Protein AF-A0A7V4P1D3-F1 (afdb_monomer_lite)

Radius of gyration: 38.77 Å; chains: 1; bounding box: 90×32×98 Å

Secondary structure (DSSP, 8-state):
--HHHHHHHHHHHHHHHHHHHHHHHHHHHHHHHHHHHHHHHHHHHHHHHHHHHHHHHHHHHHS-GGGHHHHHHHHHHHHHTT--HHHHHHHHHHHHHTT-S-THHHHT-HHHHHHHHHHHHHT---HHHHHHHHHHHHHHHHHHHS-PPPP--

Foldseek 3Di:
DVVVVVVVVVVVVVVVVVVVVVVVVVVVVVVVVVVVVVVVVVVVVVVVVVVVVVVVVVCVVVVPPVVPVLVVVVVVCCVVLVPDPVLVVLLVLLCVLVVHPHSVVLLVDVVSVQVSLVSSLVVDPDVVVSVVSLVVSQVSSCSRPVGGDDDPD

Structure (mmCIF, N/CA/C/O backbone):
data_AF-A0A7V4P1D3-F1
#
_entry.id   AF-A0A7V4P1D3-F1
#
loop_
_atom_site.group_PDB
_atom_site.id
_atom_site.type_symbol
_atom_site.label_atom_id
_atom_site.label_alt_id
_atom_site.label_comp_id
_atom_site.label_asym_id
_atom_site.label_entity_id
_atom_site.label_seq_id
_atom_site.pdbx_PDB_ins_code
_atom_site.Cartn_x
_atom_site.Cartn_y
_atom_site.Cartn_z
_atom_site.occupancy
_atom_site.B_iso_or_equiv
_atom_site.auth_seq_id
_atom_site.auth_comp_id
_atom_site.auth_asym_id
_atom_site.auth_atom_id
_atom_site.pdbx_PDB_model_num
ATOM 1 N N . MET A 1 1 ? 69.635 19.499 -71.517 1.00 58.09 1 MET A N 1
ATOM 2 C CA . MET A 1 1 ? 69.199 18.406 -70.612 1.00 58.09 1 MET A CA 1
ATOM 3 C C . MET A 1 1 ? 68.211 18.852 -69.524 1.00 58.09 1 MET A C 1
ATOM 5 O O . MET A 1 1 ? 67.773 18.013 -68.754 1.00 58.09 1 MET A O 1
ATOM 9 N N . THR A 1 2 ? 67.790 20.120 -69.476 1.00 67.00 2 THR A N 1
ATOM 10 C CA . THR A 1 2 ? 66.837 20.645 -68.477 1.00 67.00 2 THR A CA 1
ATOM 11 C C . THR A 1 2 ? 65.363 20.369 -68.813 1.00 67.00 2 THR A C 1
ATOM 13 O O . THR A 1 2 ? 64.582 20.103 -67.908 1.00 67.00 2 THR A O 1
ATOM 16 N N . MET A 1 3 ? 64.985 20.306 -70.097 1.00 68.25 3 MET A N 1
ATOM 17 C CA . MET A 1 3 ? 63.582 20.080 -70.499 1.00 68.25 3 MET A CA 1
ATOM 18 C C . MET A 1 3 ? 63.030 18.682 -70.163 1.00 68.25 3 MET A C 1
ATOM 20 O O . MET A 1 3 ? 61.842 18.539 -69.900 1.00 68.25 3 MET A O 1
ATOM 24 N N . LEU A 1 4 ? 63.871 17.643 -70.121 1.00 66.88 4 LEU A N 1
ATOM 25 C CA . LEU A 1 4 ? 63.427 16.288 -69.752 1.00 66.88 4 LEU A CA 1
ATOM 26 C C . LEU A 1 4 ? 63.098 16.167 -68.254 1.00 66.88 4 LEU A C 1
ATOM 28 O O . LEU A 1 4 ? 62.221 15.393 -67.878 1.00 66.88 4 LEU A O 1
ATOM 32 N N . ALA A 1 5 ? 63.763 16.957 -67.407 1.00 68.31 5 ALA A N 1
ATOM 33 C CA . ALA A 1 5 ? 63.500 16.980 -65.972 1.00 68.31 5 ALA A CA 1
ATOM 34 C C . ALA A 1 5 ? 62.166 17.677 -65.646 1.00 68.31 5 ALA A C 1
ATOM 36 O O . ALA A 1 5 ? 61.424 17.198 -64.791 1.00 68.31 5 ALA A O 1
ATOM 37 N N . GLU A 1 6 ? 61.821 18.753 -66.363 1.00 67.75 6 GLU A N 1
ATOM 38 C CA . GLU A 1 6 ? 60.547 19.467 -66.180 1.00 67.75 6 GLU A CA 1
ATOM 39 C C . GLU A 1 6 ? 59.333 18.621 -66.585 1.00 67.75 6 GLU A C 1
ATOM 41 O O . GLU A 1 6 ? 58.322 18.607 -65.877 1.00 67.75 6 GLU A O 1
ATOM 46 N N . VAL A 1 7 ? 59.440 17.849 -67.672 1.00 73.06 7 VAL A N 1
ATOM 47 C CA . VAL A 1 7 ? 58.352 16.962 -68.117 1.00 73.06 7 VAL A CA 1
ATOM 48 C C . VAL A 1 7 ? 58.101 15.842 -67.099 1.00 73.06 7 VAL A C 1
ATOM 50 O O . VAL A 1 7 ? 56.951 15.599 -66.732 1.00 73.06 7 VAL A O 1
ATOM 53 N N . GLN A 1 8 ? 59.153 15.226 -66.547 1.00 77.06 8 GLN A N 1
ATOM 54 C CA . GLN A 1 8 ? 58.990 14.193 -65.514 1.00 77.06 8 GLN A CA 1
ATOM 55 C C . GLN A 1 8 ? 58.436 14.733 -64.188 1.00 77.06 8 GLN A C 1
ATOM 57 O O . GLN A 1 8 ? 57.691 14.032 -63.496 1.00 77.06 8 GLN A O 1
ATOM 62 N N . LEU A 1 9 ? 58.771 15.974 -63.821 1.00 76.38 9 LEU A N 1
ATOM 63 C CA . LEU A 1 9 ? 58.224 16.614 -62.622 1.00 76.38 9 LEU A CA 1
ATOM 64 C C . LEU A 1 9 ? 56.715 16.891 -62.772 1.00 76.38 9 LEU A C 1
ATOM 66 O O . LEU A 1 9 ? 55.938 16.730 -61.826 1.00 76.38 9 LEU A O 1
ATOM 70 N N . SER A 1 10 ? 56.288 17.255 -63.984 1.00 78.88 10 SER A N 1
ATOM 71 C CA . SER A 1 10 ? 54.884 17.506 -64.323 1.00 78.88 10 SER A CA 1
ATOM 72 C C . SER A 1 10 ? 54.036 16.227 -64.281 1.00 78.88 10 SER A C 1
ATOM 74 O O . SER A 1 10 ? 52.937 16.227 -63.729 1.00 78.88 10 SER A O 1
ATOM 76 N N . GLU A 1 11 ? 54.550 15.095 -64.766 1.00 83.00 11 GLU A N 1
ATOM 77 C CA . GLU A 1 11 ? 53.819 13.820 -64.697 1.00 83.00 11 GLU A CA 1
ATOM 78 C C . GLU A 1 11 ? 53.677 13.294 -63.266 1.00 83.00 11 GLU A C 1
ATOM 80 O O . GLU A 1 11 ? 52.584 12.898 -62.854 1.00 83.00 11 GLU A O 1
ATOM 85 N N . LYS A 1 12 ? 54.750 13.349 -62.466 1.00 81.38 12 LYS A N 1
ATOM 86 C CA . LYS A 1 12 ? 54.693 12.922 -61.059 1.00 81.38 12 LYS A CA 1
ATOM 87 C C . LYS A 1 12 ? 53.740 13.780 -60.233 1.00 81.38 12 LYS A C 1
ATOM 89 O O . LYS A 1 12 ? 53.002 13.241 -59.410 1.00 81.38 12 LYS A O 1
ATOM 94 N N . SER A 1 13 ? 53.716 15.093 -60.466 1.00 83.12 13 SER A N 1
ATOM 95 C CA . SER A 1 13 ? 52.792 15.988 -59.761 1.00 83.12 13 SER A CA 1
ATOM 96 C C . SER A 1 13 ? 51.331 15.724 -60.141 1.00 83.12 13 SER A C 1
ATOM 98 O O . SER A 1 13 ? 50.474 15.701 -59.260 1.00 83.12 13 SER A O 1
ATOM 100 N N . ARG A 1 14 ? 51.036 15.414 -61.411 1.00 85.88 14 ARG A N 1
ATOM 101 C CA . ARG A 1 14 ? 49.687 15.006 -61.846 1.00 85.88 14 ARG A CA 1
ATOM 102 C C . ARG A 1 14 ? 49.231 13.705 -61.193 1.00 85.88 14 ARG A C 1
ATOM 104 O O . ARG A 1 14 ? 48.115 13.647 -60.683 1.00 85.88 14 ARG A O 1
ATOM 111 N N . LEU A 1 15 ? 50.096 12.693 -61.158 1.00 85.12 15 LEU A N 1
ATOM 112 C CA . LEU A 1 15 ? 49.786 11.411 -60.518 1.00 85.12 15 LEU A CA 1
ATOM 113 C C . LEU A 1 15 ? 49.553 11.567 -59.009 1.00 85.12 15 LEU A C 1
ATOM 115 O O . LEU A 1 15 ? 48.626 10.971 -58.465 1.00 85.12 15 LEU A O 1
ATOM 119 N N . PHE A 1 16 ? 50.341 12.417 -58.348 1.00 86.38 16 PHE A N 1
ATOM 120 C CA . PHE A 1 16 ? 50.162 12.736 -56.932 1.00 86.38 16 PHE A CA 1
ATOM 121 C C . PHE A 1 16 ? 48.854 13.495 -56.657 1.00 86.38 16 PHE A C 1
ATOM 123 O O . PHE A 1 16 ? 48.135 13.183 -55.710 1.00 86.38 16 PHE A O 1
ATOM 130 N N . MET A 1 17 ? 48.493 14.458 -57.508 1.00 85.88 17 MET A N 1
ATOM 131 C CA . MET A 1 17 ? 47.216 15.170 -57.383 1.00 85.88 17 MET A CA 1
ATOM 132 C C . MET A 1 17 ? 46.020 14.237 -57.598 1.00 85.88 17 MET A C 1
ATOM 134 O O . MET A 1 17 ? 45.005 14.358 -56.912 1.00 85.88 17 MET A O 1
ATOM 138 N N . GLN A 1 18 ? 46.148 13.268 -58.505 1.00 86.44 18 GLN A N 1
ATOM 139 C CA . GLN A 1 18 ? 45.099 12.293 -58.776 1.00 86.44 18 GLN A CA 1
ATOM 140 C C . GLN A 1 18 ? 44.919 11.294 -57.622 1.00 86.44 18 GLN A C 1
ATOM 142 O O . GLN A 1 18 ? 43.783 10.966 -57.271 1.00 86.44 18 GLN A O 1
ATOM 147 N N . SER A 1 19 ? 46.009 10.841 -56.989 1.00 80.69 19 SER A N 1
ATOM 148 C CA . SER A 1 19 ? 45.918 9.976 -55.805 1.00 80.69 19 SER A CA 1
ATOM 149 C C . SER A 1 19 ? 45.348 10.722 -54.594 1.00 80.69 19 SER A C 1
ATOM 151 O O . SER A 1 19 ? 44.483 10.179 -53.908 1.00 80.69 19 SER A O 1
ATOM 153 N N . MET A 1 20 ? 45.728 11.990 -54.396 1.00 82.25 20 MET A N 1
ATOM 154 C CA . MET A 1 20 ? 45.157 12.866 -53.365 1.00 82.25 20 MET A CA 1
ATOM 155 C C . MET A 1 20 ? 43.650 13.076 -53.553 1.00 82.25 20 MET A C 1
ATOM 157 O O . MET A 1 20 ? 42.882 12.917 -52.606 1.00 82.25 20 MET A O 1
ATOM 161 N N . GLN A 1 21 ? 43.191 13.373 -54.774 1.00 81.25 21 GLN A N 1
ATOM 162 C CA . GLN A 1 21 ? 41.759 13.549 -55.044 1.00 81.25 21 GLN A CA 1
ATOM 163 C C . GLN A 1 21 ? 40.954 12.269 -54.806 1.00 81.25 21 GLN A C 1
ATOM 165 O O . GLN A 1 21 ? 39.850 12.333 -54.262 1.00 81.25 21 GLN A O 1
ATOM 170 N N . LYS A 1 22 ? 41.504 11.108 -55.175 1.00 76.62 22 LYS A N 1
ATOM 171 C CA . LYS A 1 22 ? 40.859 9.819 -54.914 1.00 76.62 22 LYS A CA 1
ATOM 172 C C . LYS A 1 22 ? 40.748 9.549 -53.409 1.00 76.62 22 LYS A C 1
ATOM 174 O O . LYS A 1 22 ? 39.669 9.227 -52.928 1.00 76.62 22 LYS A O 1
ATOM 179 N N . GLN A 1 23 ? 41.818 9.796 -52.655 1.00 74.94 23 GLN A N 1
ATOM 180 C CA . GLN A 1 23 ? 41.846 9.587 -51.207 1.00 74.94 23 GLN A CA 1
ATOM 181 C C . GLN A 1 23 ? 40.898 10.531 -50.447 1.00 74.94 23 GLN A C 1
ATOM 183 O O . GLN A 1 23 ? 40.231 10.107 -49.504 1.00 74.94 23 GLN A O 1
ATOM 188 N N . VAL A 1 24 ? 40.769 11.789 -50.880 1.00 70.31 24 VAL A N 1
ATOM 189 C CA . VAL A 1 24 ? 39.803 12.735 -50.293 1.00 70.31 24 VAL A CA 1
ATOM 190 C C . VAL A 1 24 ? 38.360 12.307 -50.576 1.00 70.31 24 VAL A C 1
ATOM 192 O O . VAL A 1 24 ? 37.516 12.394 -49.681 1.00 70.31 24 VAL A O 1
ATOM 195 N N . ARG A 1 25 ? 38.072 11.807 -51.786 1.00 68.06 25 ARG A N 1
ATOM 196 C CA . ARG A 1 25 ? 36.733 11.334 -52.172 1.00 68.06 25 ARG A CA 1
ATOM 197 C C . ARG A 1 25 ? 36.322 10.077 -51.401 1.00 68.06 25 ARG A C 1
ATOM 199 O O . ARG A 1 25 ? 35.204 10.023 -50.895 1.00 68.06 25 ARG A O 1
ATOM 206 N N . ASP A 1 26 ? 37.240 9.129 -51.237 1.00 67.50 26 ASP A N 1
ATOM 207 C CA . ASP A 1 26 ? 36.990 7.881 -50.508 1.00 67.50 26 ASP A CA 1
ATOM 208 C C . ASP A 1 26 ? 36.853 8.128 -48.987 1.00 67.50 26 ASP A C 1
ATOM 210 O O . ASP A 1 26 ? 36.068 7.466 -48.306 1.00 67.50 26 ASP A O 1
ATOM 214 N N . SER A 1 27 ? 37.534 9.148 -48.448 1.00 63.62 27 SER A N 1
ATOM 215 C CA . SER A 1 27 ? 37.419 9.548 -47.035 1.00 63.62 27 SER A CA 1
ATOM 216 C C . SER A 1 27 ? 36.102 10.261 -46.685 1.00 63.62 27 SER A C 1
ATOM 218 O O . SER A 1 27 ? 35.679 10.236 -45.527 1.00 63.62 27 SER A O 1
ATOM 220 N N . HIS A 1 28 ? 35.445 10.912 -47.651 1.00 62.06 28 HIS A N 1
ATOM 221 C CA . HIS A 1 28 ? 34.138 11.548 -47.429 1.00 62.06 28 HIS A CA 1
ATOM 222 C C . HIS A 1 28 ? 32.990 10.529 -47.451 1.00 62.06 28 HIS A C 1
ATOM 224 O O . HIS A 1 28 ? 32.029 10.686 -46.701 1.00 62.06 28 HIS A O 1
ATOM 230 N N . GLY A 1 29 ? 33.101 9.465 -48.256 1.00 62.88 29 GLY A N 1
ATOM 231 C CA . GLY A 1 29 ? 32.125 8.370 -48.256 1.00 62.88 29 GLY A CA 1
ATOM 232 C C . GLY A 1 29 ? 32.157 7.566 -46.955 1.00 62.88 29 GLY A C 1
ATOM 233 O O . GLY A 1 29 ? 31.121 7.342 -46.333 1.00 62.88 29 GLY A O 1
ATOM 234 N N . SER A 1 30 ? 33.356 7.224 -46.476 1.00 6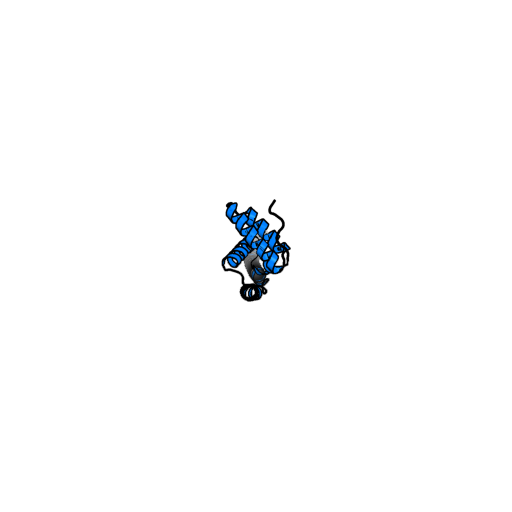7.88 30 SER A N 1
ATOM 235 C CA . SER A 1 30 ? 33.519 6.403 -45.269 1.00 67.88 30 SER A CA 1
ATOM 236 C C . SER A 1 30 ? 33.072 7.103 -43.981 1.00 67.88 30 SER A C 1
ATOM 238 O O . SER A 1 30 ? 32.495 6.470 -43.100 1.00 67.88 30 SER A O 1
ATOM 240 N N . THR A 1 31 ? 33.269 8.418 -43.862 1.00 74.56 31 THR A N 1
ATOM 241 C CA . THR A 1 31 ? 32.843 9.177 -42.671 1.00 74.56 31 THR A CA 1
ATOM 242 C C . THR A 1 31 ? 31.322 9.300 -42.565 1.00 74.56 31 THR A C 1
ATOM 244 O O . THR A 1 31 ? 30.784 9.218 -41.459 1.00 74.56 31 THR A O 1
ATOM 247 N N . GLN A 1 32 ? 30.608 9.427 -43.689 1.00 76.81 32 GLN A N 1
ATOM 248 C CA . GLN A 1 32 ? 29.142 9.435 -43.695 1.00 76.81 32 GLN A CA 1
ATOM 249 C C . GLN A 1 32 ? 28.549 8.071 -43.328 1.00 76.81 32 GLN A C 1
ATOM 251 O O . GLN A 1 32 ? 27.607 8.015 -42.536 1.00 76.81 32 GLN A O 1
ATOM 256 N N . GLU A 1 33 ? 29.118 6.981 -43.842 1.00 80.88 33 GLU A N 1
ATOM 257 C CA . GLU A 1 33 ? 28.677 5.623 -43.507 1.00 80.88 33 GLU A CA 1
ATOM 258 C C . GLU A 1 33 ? 28.868 5.318 -42.014 1.00 80.88 33 GLU A C 1
ATOM 260 O O . GLU A 1 33 ? 27.960 4.794 -41.365 1.00 80.88 33 GLU A O 1
ATOM 265 N N . ILE A 1 34 ? 30.003 5.726 -41.435 1.00 81.19 34 ILE A N 1
ATOM 266 C CA . ILE A 1 34 ? 30.275 5.553 -40.001 1.00 81.19 34 ILE A CA 1
ATOM 267 C C . ILE A 1 34 ? 29.270 6.346 -39.154 1.00 81.19 34 ILE A C 1
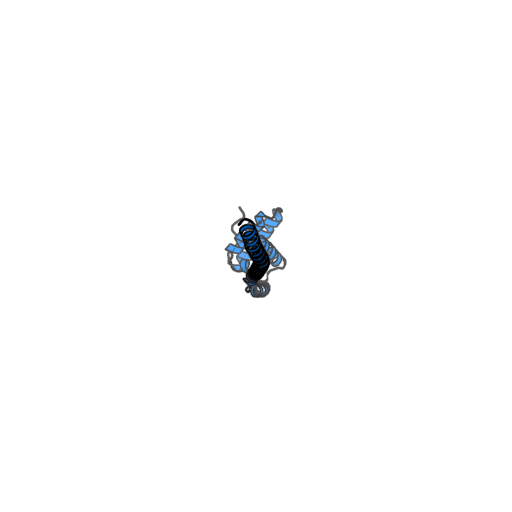ATOM 269 O O . ILE A 1 34 ? 28.724 5.813 -38.187 1.00 81.19 34 ILE A O 1
ATOM 273 N N . LEU A 1 35 ? 28.973 7.598 -39.516 1.00 83.44 35 LEU A N 1
ATOM 274 C CA . LEU A 1 35 ? 27.997 8.418 -38.787 1.00 83.44 35 LEU A CA 1
ATOM 275 C C . LEU A 1 35 ? 26.581 7.826 -38.847 1.00 83.44 35 LEU A C 1
ATOM 277 O O . LEU A 1 35 ? 25.882 7.815 -37.832 1.00 83.44 35 LEU A O 1
ATOM 281 N N . GLN A 1 36 ? 26.169 7.291 -39.999 1.00 85.75 36 GLN A N 1
ATOM 282 C CA . GLN A 1 36 ? 24.874 6.619 -40.142 1.00 85.75 36 GLN A CA 1
ATOM 283 C C . GLN A 1 36 ? 24.787 5.347 -39.292 1.00 85.75 36 GLN A C 1
ATOM 285 O O . GLN A 1 36 ? 23.778 5.125 -38.620 1.00 85.75 36 GLN A O 1
ATOM 290 N N . GLN A 1 37 ? 25.849 4.539 -39.260 1.00 85.06 37 GLN A N 1
ATOM 291 C CA . GLN A 1 37 ? 25.901 3.344 -38.416 1.00 85.06 37 GLN A CA 1
ATOM 292 C C . GLN A 1 37 ? 25.830 3.700 -36.926 1.00 85.06 37 GLN A C 1
ATOM 294 O O . GLN A 1 37 ? 25.054 3.094 -36.186 1.00 85.06 37 GLN A O 1
ATOM 299 N N . MET A 1 38 ? 26.565 4.725 -36.486 1.00 86.94 38 MET A N 1
ATOM 300 C CA . MET A 1 38 ? 26.525 5.190 -35.094 1.00 86.94 38 MET A CA 1
ATOM 301 C C . MET A 1 38 ? 25.143 5.725 -34.705 1.00 86.94 38 MET A C 1
ATOM 303 O O . MET A 1 38 ? 24.660 5.437 -33.609 1.00 86.94 38 MET A O 1
ATOM 307 N N . ALA A 1 39 ? 24.469 6.442 -35.609 1.00 89.12 39 ALA A N 1
ATOM 308 C CA . ALA A 1 39 ? 23.111 6.928 -35.383 1.00 89.12 39 ALA A CA 1
ATOM 309 C C . ALA A 1 39 ? 22.100 5.777 -35.226 1.00 89.12 39 ALA A C 1
ATOM 311 O O . ALA A 1 39 ? 21.257 5.822 -34.329 1.00 89.12 39 ALA A O 1
ATOM 312 N N . LEU A 1 40 ? 22.208 4.723 -36.043 1.00 92.31 40 LEU A N 1
ATOM 313 C CA . LEU A 1 40 ? 21.356 3.534 -35.928 1.00 92.31 40 LEU A CA 1
ATOM 314 C C . LEU A 1 40 ? 21.578 2.793 -34.606 1.00 92.31 40 LEU A C 1
ATOM 316 O O . LEU A 1 40 ? 20.610 2.417 -33.945 1.00 92.31 40 LEU A O 1
ATOM 320 N N . VAL A 1 41 ? 22.836 2.626 -34.188 1.00 91.88 41 VAL A N 1
ATOM 321 C CA . VAL A 1 41 ? 23.169 1.999 -32.900 1.00 91.88 41 VAL A CA 1
ATOM 322 C C . VAL A 1 41 ? 22.618 2.827 -31.738 1.00 91.88 41 VAL A C 1
ATOM 324 O O . VAL A 1 41 ? 21.982 2.277 -30.839 1.00 91.88 41 VAL A O 1
ATOM 327 N N . ALA A 1 42 ? 22.785 4.151 -31.770 1.00 91.94 42 ALA A N 1
ATOM 328 C CA . ALA A 1 42 ? 22.247 5.041 -30.745 1.00 91.94 42 ALA A CA 1
ATOM 329 C C . ALA A 1 42 ? 20.711 4.982 -30.674 1.00 91.94 42 ALA A C 1
ATOM 331 O O . ALA A 1 42 ? 20.146 4.887 -29.582 1.00 91.94 42 ALA A O 1
ATOM 332 N N . ALA A 1 43 ? 20.027 4.975 -31.822 1.00 93.50 43 ALA A N 1
ATOM 333 C CA . ALA A 1 43 ? 18.574 4.838 -31.884 1.00 93.50 43 ALA A CA 1
ATOM 334 C C . ALA A 1 43 ? 18.100 3.487 -31.323 1.00 93.50 43 ALA A C 1
ATOM 336 O O . ALA A 1 43 ? 17.135 3.444 -30.559 1.00 93.50 43 ALA A O 1
ATOM 337 N N . ALA A 1 44 ? 18.801 2.394 -31.640 1.00 93.00 44 ALA A N 1
ATOM 338 C CA . ALA A 1 44 ? 18.499 1.069 -31.106 1.00 93.00 44 ALA A CA 1
ATOM 339 C C . ALA A 1 44 ? 18.676 1.009 -29.579 1.00 93.00 44 ALA A C 1
ATOM 341 O O . ALA A 1 44 ? 17.821 0.461 -28.882 1.00 93.00 44 ALA A O 1
ATOM 342 N N . LEU A 1 45 ? 19.738 1.622 -29.046 1.00 93.19 45 LEU A N 1
ATOM 343 C CA . LEU A 1 45 ? 19.972 1.709 -27.602 1.00 93.19 45 LEU A CA 1
ATOM 344 C C . LEU A 1 45 ? 18.894 2.537 -26.893 1.00 93.19 45 LEU A C 1
ATOM 346 O O . LEU A 1 45 ? 18.401 2.122 -25.846 1.00 93.19 45 LEU A O 1
ATOM 350 N N . LEU A 1 46 ? 18.482 3.669 -27.470 1.00 94.81 46 LEU A N 1
ATOM 351 C CA . LEU A 1 46 ? 17.397 4.491 -26.925 1.00 94.81 46 LEU A CA 1
ATOM 352 C C . LEU A 1 46 ? 16.053 3.758 -26.951 1.00 94.81 46 LEU A C 1
ATOM 354 O O . LEU A 1 46 ? 15.316 3.800 -25.966 1.00 94.81 46 LEU A O 1
ATOM 358 N N . ALA A 1 47 ? 15.744 3.052 -28.040 1.00 92.94 47 ALA A N 1
ATOM 359 C CA . ALA A 1 47 ? 14.536 2.241 -28.142 1.00 92.94 47 ALA A CA 1
ATOM 360 C C . ALA A 1 47 ? 14.535 1.101 -27.112 1.00 92.94 47 ALA A C 1
ATOM 362 O O . ALA A 1 47 ? 13.527 0.878 -26.441 1.00 92.94 47 ALA A O 1
ATOM 363 N N . LEU A 1 48 ? 15.673 0.421 -26.935 1.00 92.88 48 LEU A N 1
ATOM 364 C CA . LEU A 1 48 ? 15.833 -0.629 -25.932 1.00 92.88 48 LEU A CA 1
ATOM 365 C C . LEU A 1 48 ? 15.682 -0.075 -24.512 1.00 92.88 48 LEU A C 1
ATOM 367 O O . LEU A 1 48 ? 14.965 -0.660 -23.704 1.00 92.88 48 LEU A O 1
ATOM 371 N N . TYR A 1 49 ? 16.301 1.068 -24.213 1.00 92.06 49 TYR A N 1
ATOM 372 C CA . TYR A 1 49 ? 16.159 1.734 -22.920 1.00 92.06 49 TYR A CA 1
ATOM 373 C C . TYR A 1 49 ? 14.708 2.148 -22.657 1.00 92.06 49 TYR A C 1
ATOM 375 O O . TYR A 1 49 ? 14.180 1.877 -21.582 1.00 92.06 49 TYR A O 1
ATOM 383 N N . GLY A 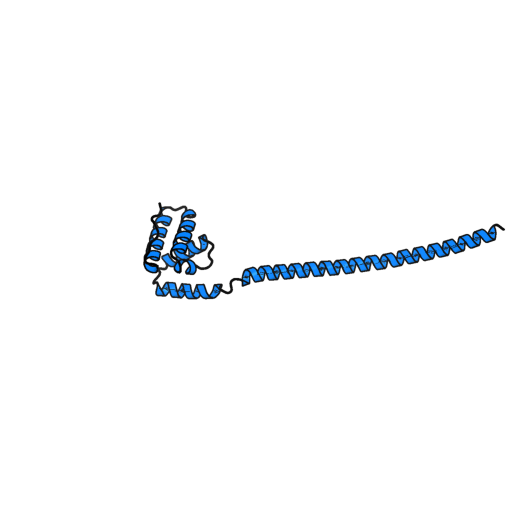1 50 ? 14.027 2.731 -23.649 1.00 91.00 50 GLY A N 1
ATOM 384 C CA . GLY A 1 50 ? 12.608 3.077 -23.558 1.00 91.00 50 GLY A CA 1
ATOM 385 C C . GLY A 1 50 ? 11.720 1.853 -23.326 1.00 91.00 50 GLY A C 1
ATOM 386 O O . GLY A 1 50 ? 10.824 1.891 -22.484 1.00 91.00 50 GLY A O 1
ATOM 387 N N . LEU A 1 51 ? 12.004 0.739 -24.008 1.00 90.00 51 LEU A N 1
ATOM 388 C CA . LEU A 1 51 ? 11.294 -0.524 -23.819 1.00 90.00 51 LEU A CA 1
ATOM 389 C C . LEU A 1 51 ? 11.522 -1.097 -22.416 1.00 90.00 51 LEU A C 1
ATOM 391 O O . LEU A 1 51 ? 10.561 -1.500 -21.766 1.00 90.00 51 LEU A O 1
ATOM 395 N N . LEU A 1 52 ? 12.763 -1.099 -21.926 1.00 86.00 52 LEU A N 1
ATOM 396 C CA . LEU A 1 52 ? 13.100 -1.543 -20.571 1.00 86.00 52 LEU A CA 1
ATOM 397 C C . LEU A 1 52 ? 12.480 -0.638 -19.504 1.00 86.00 52 LEU A C 1
ATOM 399 O O . LEU A 1 52 ? 11.985 -1.138 -18.499 1.00 86.00 52 LEU A O 1
ATOM 403 N N . TYR A 1 53 ? 12.442 0.674 -19.730 1.00 87.81 53 TYR A N 1
ATOM 404 C CA . TYR A 1 53 ? 11.793 1.634 -18.841 1.00 87.81 53 TYR A CA 1
ATOM 405 C C . TYR A 1 53 ? 10.275 1.409 -18.783 1.00 87.81 53 TYR A C 1
ATOM 407 O O . TYR A 1 53 ? 9.695 1.345 -17.699 1.00 87.81 53 TYR A O 1
ATOM 415 N N . LEU A 1 54 ? 9.633 1.197 -19.937 1.00 83.06 54 LEU A N 1
ATOM 416 C CA . LEU A 1 54 ? 8.213 0.847 -20.017 1.00 83.06 54 LEU A CA 1
ATOM 417 C C . LEU A 1 54 ? 7.928 -0.503 -19.355 1.00 83.06 54 LEU A C 1
ATOM 419 O O . LEU A 1 54 ? 6.980 -0.608 -18.582 1.00 83.06 54 LEU A O 1
ATOM 423 N N . LEU A 1 55 ? 8.754 -1.520 -19.606 1.00 78.88 55 LEU A N 1
ATOM 424 C CA . LEU A 1 55 ? 8.646 -2.829 -18.960 1.00 78.88 55 LEU A CA 1
ATOM 425 C C . LEU A 1 55 ? 8.858 -2.730 -17.450 1.00 78.88 55 LEU A C 1
ATOM 427 O O . LEU A 1 55 ? 8.118 -3.372 -16.715 1.00 78.88 55 LEU A O 1
ATOM 431 N N . GLY A 1 56 ? 9.791 -1.898 -16.986 1.00 72.25 56 GLY A N 1
ATOM 432 C CA . GLY A 1 56 ? 10.022 -1.616 -15.572 1.00 72.25 56 GLY A CA 1
ATOM 433 C C . GLY A 1 56 ? 8.808 -0.960 -14.919 1.00 72.25 56 GLY A C 1
ATOM 434 O O . GLY A 1 56 ? 8.315 -1.459 -13.914 1.00 72.25 56 GLY A O 1
ATOM 435 N N . ILE A 1 57 ? 8.240 0.088 -15.525 1.00 66.00 57 ILE A N 1
ATOM 436 C CA . ILE A 1 57 ? 7.006 0.732 -15.036 1.00 66.00 57 ILE A CA 1
ATOM 437 C C . ILE A 1 57 ? 5.831 -0.250 -15.035 1.00 66.00 57 ILE A C 1
ATOM 439 O O . ILE A 1 57 ? 5.040 -0.285 -14.089 1.00 66.00 57 ILE A O 1
ATOM 443 N N . VAL A 1 58 ? 5.698 -1.053 -16.091 1.00 63.00 58 VAL A N 1
ATOM 444 C CA . VAL A 1 58 ? 4.628 -2.045 -16.208 1.00 63.00 58 VAL A CA 1
ATOM 445 C C . VAL A 1 58 ? 4.826 -3.173 -15.201 1.00 63.00 58 VAL A C 1
ATOM 447 O O . VAL A 1 58 ? 3.836 -3.605 -14.625 1.00 63.00 58 VAL A O 1
ATOM 450 N N . GLN A 1 59 ? 6.053 -3.622 -14.931 1.00 58.03 59 GLN A N 1
ATOM 451 C CA . GLN A 1 59 ? 6.348 -4.616 -13.898 1.00 58.03 59 GLN A CA 1
ATOM 452 C C . GLN A 1 59 ? 6.134 -4.059 -12.492 1.00 58.03 59 GLN A C 1
ATOM 454 O O . GLN A 1 59 ? 5.504 -4.750 -11.705 1.00 58.03 59 GLN A O 1
ATOM 459 N N . LEU A 1 60 ? 6.521 -2.810 -12.204 1.00 55.41 60 LEU A N 1
ATOM 460 C CA . LEU A 1 60 ? 6.192 -2.128 -10.944 1.00 55.41 60 LEU A CA 1
ATOM 461 C C . LEU A 1 60 ? 4.676 -1.976 -10.732 1.00 55.41 60 LEU A C 1
ATOM 463 O O . LEU A 1 60 ? 4.219 -1.974 -9.595 1.00 55.41 60 LEU A O 1
ATOM 467 N N . ARG A 1 61 ? 3.882 -1.877 -11.809 1.00 52.94 61 ARG A N 1
ATOM 468 C CA . ARG A 1 61 ? 2.408 -1.906 -11.737 1.00 52.94 61 ARG A CA 1
ATOM 469 C C . ARG A 1 61 ? 1.804 -3.315 -11.759 1.00 52.94 61 ARG A C 1
ATOM 471 O O . ARG A 1 61 ? 0.679 -3.492 -11.307 1.00 52.94 61 ARG A O 1
ATOM 478 N N . ARG A 1 62 ? 2.493 -4.316 -12.318 1.00 46.59 62 ARG A N 1
ATOM 479 C CA . ARG A 1 62 ? 2.016 -5.709 -12.432 1.00 46.59 62 ARG A CA 1
ATOM 480 C C . ARG A 1 62 ? 2.467 -6.612 -11.293 1.00 46.59 62 ARG A C 1
ATOM 482 O O . ARG A 1 62 ? 1.902 -7.693 -11.183 1.00 46.59 62 ARG A O 1
ATOM 489 N N . SER A 1 63 ? 3.417 -6.206 -10.453 1.00 45.81 63 SER A N 1
ATOM 490 C CA . SER A 1 63 ? 3.849 -6.953 -9.264 1.00 45.81 63 SER A CA 1
ATOM 491 C C . SER A 1 63 ? 2.792 -7.030 -8.152 1.00 45.81 63 SER A C 1
ATOM 493 O O . SER A 1 63 ? 3.012 -7.738 -7.176 1.00 45.81 63 SER A O 1
ATOM 495 N N . ASN A 1 64 ? 1.604 -6.444 -8.340 1.00 49.06 64 ASN A N 1
ATOM 496 C CA . ASN A 1 64 ? 0.447 -6.643 -7.466 1.00 49.06 64 ASN A CA 1
ATOM 497 C C . ASN A 1 64 ? -0.734 -7.375 -8.154 1.00 49.06 64 ASN A C 1
ATOM 499 O O . ASN A 1 64 ? -1.865 -6.881 -8.158 1.00 49.06 64 ASN A O 1
ATOM 503 N N . PRO A 1 65 ? -0.576 -8.606 -8.682 1.00 44.59 65 PRO A N 1
ATOM 504 C CA . PRO A 1 65 ? -1.729 -9.398 -9.121 1.00 44.59 65 PRO A CA 1
ATOM 505 C C . PRO A 1 65 ? -2.625 -9.827 -7.937 1.00 44.59 65 PRO A C 1
ATOM 507 O O . PRO A 1 65 ? -3.721 -10.350 -8.138 1.00 44.59 65 PRO A O 1
ATOM 510 N N . VAL A 1 66 ? -2.199 -9.551 -6.698 1.00 50.56 66 VAL A N 1
ATOM 511 C CA . VAL A 1 66 ? -2.972 -9.753 -5.471 1.00 50.56 66 VAL A CA 1
ATOM 512 C C . VAL A 1 66 ? -4.094 -8.715 -5.312 1.00 50.56 66 VAL A C 1
ATOM 514 O O . VAL A 1 66 ? -5.050 -9.011 -4.621 1.00 50.56 66 VAL A O 1
ATOM 517 N N . GLU A 1 67 ? -4.099 -7.561 -5.989 1.00 49.50 67 GLU A N 1
ATOM 518 C CA . GLU A 1 67 ? -5.019 -6.429 -5.710 1.00 49.50 67 GLU A CA 1
ATOM 519 C C . GLU A 1 67 ? -6.540 -6.699 -5.831 1.00 49.50 67 GLU A C 1
ATOM 521 O O . GLU A 1 67 ? -7.367 -5.982 -5.252 1.00 49.50 67 GLU A O 1
ATOM 526 N N . ARG A 1 68 ? -6.974 -7.731 -6.572 1.00 51.16 68 ARG A N 1
ATOM 527 C CA . ARG A 1 68 ? -8.416 -7.991 -6.797 1.00 51.16 68 ARG A CA 1
ATOM 528 C C . ARG A 1 68 ? -9.069 -8.889 -5.742 1.00 51.16 68 ARG A C 1
ATOM 530 O O . ARG A 1 68 ? -10.271 -8.761 -5.499 1.00 51.16 68 ARG A O 1
ATOM 537 N N . LEU A 1 69 ? -8.305 -9.770 -5.100 1.00 55.50 69 LEU A N 1
ATOM 538 C CA . LEU A 1 69 ? -8.791 -10.679 -4.052 1.00 55.50 69 LEU A CA 1
ATOM 539 C C . LEU A 1 69 ? -9.128 -9.955 -2.724 1.00 55.50 69 LEU A C 1
ATOM 541 O O . LEU A 1 69 ? -10.214 -10.192 -2.186 1.00 55.50 69 LEU A O 1
ATOM 545 N N . PRO A 1 70 ? -8.310 -9.002 -2.228 1.00 61.44 70 PRO A N 1
ATOM 546 C CA . PRO A 1 70 ? -8.531 -8.285 -0.981 1.00 61.44 70 PRO A CA 1
ATOM 547 C C . PRO A 1 70 ? -9.811 -7.470 -0.985 1.00 61.44 70 PRO A C 1
ATOM 549 O O . PRO A 1 70 ? -10.472 -7.400 0.035 1.00 61.44 70 PRO A O 1
ATOM 552 N N . ARG A 1 71 ? -10.222 -6.864 -2.107 1.00 68.00 71 ARG A N 1
ATOM 553 C CA . ARG A 1 71 ? -11.449 -6.046 -2.115 1.00 68.00 71 ARG A CA 1
ATOM 554 C C . ARG A 1 71 ? -12.706 -6.879 -1.875 1.00 68.00 71 ARG A C 1
ATOM 556 O O . ARG A 1 71 ? -13.556 -6.476 -1.087 1.00 68.00 71 ARG A O 1
ATOM 563 N N . ARG A 1 72 ? -12.814 -8.042 -2.525 1.00 70.56 72 ARG A N 1
ATOM 564 C CA . ARG A 1 72 ? -13.956 -8.953 -2.335 1.00 70.56 72 ARG A CA 1
ATOM 565 C C . ARG A 1 72 ? -13.929 -9.596 -0.951 1.00 70.56 72 ARG A C 1
ATOM 567 O O . ARG A 1 72 ? -14.980 -9.693 -0.323 1.00 70.56 72 ARG A O 1
ATOM 574 N N . LEU A 1 73 ? -12.742 -9.968 -0.467 1.00 72.50 73 LEU A N 1
ATOM 575 C CA . LEU A 1 73 ? -12.553 -10.454 0.900 1.00 72.50 73 LEU A CA 1
ATOM 576 C C . LEU A 1 73 ? -12.923 -9.385 1.929 1.00 72.50 73 LEU A C 1
ATOM 578 O O . LEU A 1 73 ? -13.659 -9.687 2.855 1.00 72.50 73 LEU A O 1
ATOM 582 N N . PHE A 1 74 ? -12.520 -8.128 1.723 1.00 74.19 74 PHE A N 1
ATOM 583 C CA . PHE A 1 74 ? -12.896 -7.015 2.591 1.00 74.19 74 PHE A CA 1
ATOM 584 C C . PHE A 1 74 ? -14.405 -6.879 2.670 1.00 74.19 74 PHE A C 1
ATOM 586 O O . PHE A 1 74 ? -14.952 -6.883 3.759 1.00 74.19 74 PHE A O 1
ATOM 593 N N . SER A 1 75 ? -15.088 -6.796 1.525 1.00 75.88 75 SER A N 1
ATOM 594 C CA . SER A 1 75 ? -16.542 -6.649 1.492 1.00 75.88 75 SER A CA 1
ATOM 595 C C . SER A 1 75 ? -17.262 -7.800 2.195 1.00 75.88 75 SER A C 1
ATOM 597 O O . SER A 1 75 ? -18.229 -7.534 2.899 1.00 75.88 75 SER A O 1
ATOM 599 N N . ARG A 1 76 ? -16.786 -9.045 2.046 1.00 80.88 76 ARG A N 1
ATOM 600 C CA . ARG A 1 76 ? -17.344 -10.205 2.759 1.00 80.88 76 ARG A CA 1
ATOM 601 C C . ARG A 1 76 ? -17.088 -10.126 4.260 1.00 80.88 76 ARG A C 1
ATOM 603 O O . ARG A 1 76 ? -18.044 -10.172 5.022 1.00 80.88 76 ARG A O 1
ATOM 610 N N . LEU A 1 77 ? -15.841 -9.885 4.662 1.00 78.31 77 LEU A N 1
ATOM 611 C CA . LEU A 1 77 ? -15.464 -9.722 6.066 1.00 78.31 77 LEU A CA 1
ATOM 612 C C . LEU A 1 77 ? -16.230 -8.572 6.726 1.00 78.31 77 LEU A C 1
ATOM 614 O O . LEU A 1 77 ? -16.628 -8.687 7.870 1.00 78.31 77 LEU A O 1
ATOM 618 N N . MET A 1 78 ? -16.513 -7.475 6.019 1.00 79.75 78 MET A N 1
ATOM 619 C CA . MET A 1 78 ? -17.293 -6.368 6.587 1.00 79.75 78 MET A CA 1
ATOM 620 C C . MET A 1 78 ? -18.745 -6.747 6.891 1.00 79.75 78 MET A C 1
ATOM 622 O O . MET A 1 78 ? -19.345 -6.143 7.778 1.00 79.75 78 MET A O 1
ATOM 626 N N . VAL A 1 79 ? -19.319 -7.665 6.107 1.00 80.50 79 VAL A N 1
ATOM 627 C CA . VAL A 1 79 ? -20.681 -8.175 6.311 1.00 80.50 79 VAL A CA 1
ATOM 628 C C . VAL A 1 79 ? -20.679 -9.211 7.429 1.00 80.50 79 VAL A C 1
ATOM 630 O O . VAL A 1 79 ? -21.504 -9.117 8.325 1.00 80.50 79 VAL A O 1
ATOM 633 N N . GLU A 1 80 ? -19.722 -10.135 7.415 1.00 82.19 80 GLU A N 1
ATOM 634 C CA . GLU A 1 80 ? -19.604 -11.217 8.399 1.00 82.19 80 GLU A CA 1
ATOM 635 C C . GLU A 1 80 ? -19.227 -10.714 9.801 1.00 82.19 80 GLU A C 1
ATOM 637 O O . GLU A 1 80 ? -19.727 -11.217 10.798 1.00 82.19 80 GLU A O 1
ATOM 642 N N . LEU A 1 81 ? -18.399 -9.670 9.882 1.00 79.31 81 LEU A N 1
ATOM 643 C CA . LEU A 1 81 ? -17.977 -9.038 11.137 1.00 79.31 81 LEU A CA 1
ATOM 644 C C . LEU A 1 81 ? -18.931 -7.920 11.598 1.00 79.31 81 LEU A C 1
ATOM 646 O O . LEU A 1 81 ? -18.631 -7.217 12.565 1.00 79.31 81 LEU A O 1
ATOM 650 N N . GLU A 1 82 ? -20.042 -7.712 10.881 1.00 86.00 82 GLU A N 1
ATOM 651 C CA . GLU A 1 82 ? -21.059 -6.688 11.163 1.00 86.00 82 GLU A CA 1
ATOM 652 C C . GLU A 1 82 ? -20.470 -5.289 11.412 1.00 86.00 82 GLU A C 1
ATOM 654 O O . GLU A 1 82 ? -20.872 -4.550 12.312 1.00 86.00 82 GLU A O 1
ATOM 659 N N . LEU A 1 83 ? -19.477 -4.904 10.606 1.00 85.31 83 LEU A N 1
ATOM 660 C CA . LEU A 1 83 ? -18.785 -3.631 10.796 1.00 85.31 83 LEU A CA 1
ATOM 661 C C . LEU A 1 83 ? -19.694 -2.479 10.388 1.00 85.31 83 LEU A C 1
ATOM 663 O O . LEU A 1 83 ? -20.149 -2.416 9.239 1.00 85.31 83 LEU A O 1
ATOM 667 N N . SER A 1 84 ? -19.910 -1.535 11.300 1.00 88.06 84 SER A N 1
ATOM 668 C CA . SER A 1 84 ? -20.657 -0.307 11.045 1.00 88.06 84 SER A CA 1
ATOM 669 C C . SER A 1 84 ? -19.952 0.523 9.979 1.00 88.06 84 SER A C 1
ATOM 671 O O . SER A 1 84 ? -18.723 0.538 9.899 1.00 88.06 84 SER A O 1
ATOM 673 N N . TRP A 1 85 ? -20.707 1.284 9.179 1.00 85.88 85 TRP A N 1
ATOM 674 C CA . TRP A 1 85 ? -20.144 2.141 8.125 1.00 85.88 85 TRP A CA 1
ATOM 675 C C . TRP A 1 85 ? -19.002 3.043 8.626 1.00 85.88 85 TRP A C 1
ATOM 677 O O . TRP A 1 85 ? -18.003 3.231 7.930 1.00 85.88 85 TRP A O 1
ATOM 687 N N . SER A 1 86 ? -19.118 3.528 9.866 1.00 87.50 86 SER A N 1
ATOM 688 C CA . SER A 1 86 ? -18.100 4.354 10.515 1.00 87.50 86 SER A CA 1
ATOM 689 C C . SER A 1 86 ? -16.771 3.622 10.740 1.00 87.50 86 SER A C 1
ATOM 691 O O . SER A 1 86 ? -15.714 4.177 10.446 1.00 87.50 86 SER A O 1
ATOM 693 N N . GLU A 1 87 ? -16.803 2.360 11.173 1.00 88.50 87 GLU A N 1
ATOM 694 C CA . GLU A 1 87 ? -15.605 1.529 11.344 1.00 88.50 87 GLU A CA 1
ATOM 695 C C . GLU A 1 87 ? -14.975 1.207 9.989 1.00 88.50 87 GLU A C 1
ATOM 697 O O . GLU A 1 87 ? -13.755 1.255 9.843 1.00 88.50 87 GLU A O 1
ATOM 702 N N . ARG A 1 88 ? -15.801 0.976 8.955 1.00 89.00 88 ARG A N 1
ATOM 703 C CA . ARG A 1 88 ? -15.308 0.770 7.580 1.00 89.00 88 ARG A CA 1
ATOM 704 C C . ARG A 1 88 ? -14.522 1.973 7.078 1.00 89.00 88 ARG A C 1
ATOM 706 O O . ARG A 1 88 ? -13.485 1.804 6.435 1.00 89.00 88 ARG A O 1
ATOM 713 N N . MET A 1 89 ? -15.022 3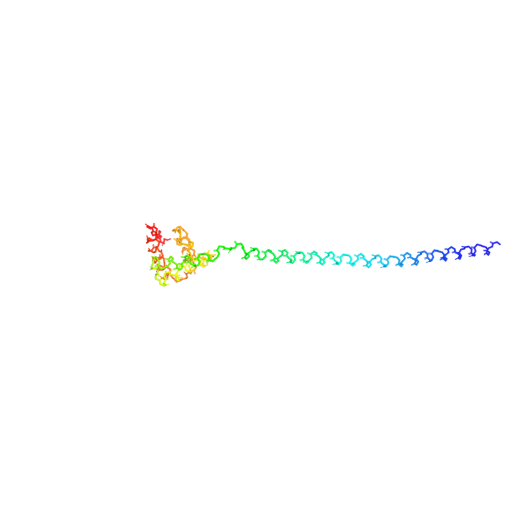.178 7.345 1.00 88.62 89 MET A N 1
ATOM 714 C CA . MET A 1 89 ? -14.339 4.415 6.971 1.00 88.62 89 MET A CA 1
ATOM 715 C C . MET A 1 89 ? -13.061 4.619 7.778 1.00 88.62 89 MET A C 1
ATOM 717 O O . MET A 1 89 ? -12.026 4.913 7.183 1.00 88.62 89 MET A O 1
ATOM 721 N N . LEU A 1 90 ? -13.097 4.388 9.093 1.00 90.12 90 LEU A N 1
ATOM 722 C CA . LEU A 1 90 ? -11.909 4.477 9.945 1.00 90.12 90 LEU A CA 1
ATOM 723 C C . LEU A 1 90 ? -10.802 3.524 9.483 1.00 90.12 90 LEU A C 1
ATOM 725 O O . LEU A 1 90 ? -9.679 3.968 9.273 1.00 90.12 90 LEU A O 1
ATOM 729 N N . LEU A 1 91 ? -11.119 2.257 9.211 1.00 90.50 91 LEU A N 1
ATOM 730 C CA . LEU A 1 91 ? -10.147 1.282 8.703 1.00 90.50 91 LEU A CA 1
ATOM 731 C C . LEU A 1 91 ? -9.520 1.712 7.374 1.00 90.50 91 LEU A C 1
ATOM 733 O O . LEU A 1 91 ? -8.324 1.525 7.165 1.00 90.50 91 LEU A O 1
ATOM 737 N N . ARG A 1 92 ? -10.306 2.305 6.466 1.00 89.19 92 ARG A N 1
ATOM 738 C CA . ARG A 1 92 ? -9.783 2.837 5.197 1.00 89.19 92 ARG A CA 1
ATOM 739 C C . ARG A 1 92 ? -8.853 4.025 5.416 1.00 89.19 92 ARG A C 1
ATOM 741 O O . ARG A 1 92 ? -7.833 4.112 4.738 1.00 89.19 92 ARG A O 1
ATOM 748 N N . LEU A 1 93 ? -9.201 4.930 6.330 1.00 89.50 93 LEU A N 1
ATOM 749 C CA . LEU A 1 93 ? -8.373 6.089 6.666 1.00 89.50 93 LEU A CA 1
ATOM 750 C C . LEU A 1 93 ? -7.046 5.658 7.295 1.00 89.50 93 LEU A C 1
ATOM 752 O O . LEU A 1 93 ? -5.995 6.132 6.870 1.00 89.50 93 LEU A O 1
ATOM 756 N N . VAL A 1 94 ? -7.099 4.723 8.243 1.00 90.12 94 VAL A N 1
ATOM 757 C CA . VAL A 1 94 ? -5.918 4.166 8.910 1.00 90.12 94 VAL A CA 1
ATOM 758 C C . VAL A 1 94 ? -5.027 3.425 7.916 1.00 90.12 94 VAL A C 1
ATOM 760 O O . VAL A 1 94 ? -3.840 3.726 7.825 1.00 90.12 94 VAL A O 1
ATOM 763 N N . ALA A 1 95 ? -5.595 2.534 7.095 1.00 89.69 95 ALA A N 1
ATOM 764 C CA . ALA A 1 95 ? -4.838 1.811 6.071 1.00 89.69 95 ALA A CA 1
ATOM 765 C C . ALA A 1 95 ? -4.128 2.765 5.106 1.00 89.69 95 ALA A C 1
ATOM 767 O O . ALA A 1 95 ? -2.950 2.585 4.809 1.00 89.69 95 ALA A O 1
ATOM 768 N N . ARG A 1 96 ? -4.824 3.819 4.665 1.00 87.75 96 ARG A N 1
ATOM 769 C CA . ARG A 1 96 ? -4.256 4.811 3.752 1.00 87.75 96 ARG A CA 1
ATOM 770 C C . ARG A 1 96 ? -3.139 5.629 4.400 1.00 87.75 96 ARG A C 1
ATOM 772 O O . ARG A 1 96 ? -2.171 5.956 3.720 1.00 87.75 96 ARG A O 1
ATOM 779 N N . ALA A 1 97 ? -3.257 5.966 5.683 1.00 85.75 97 ALA A N 1
ATOM 780 C CA . ALA A 1 97 ? -2.206 6.684 6.400 1.00 85.75 97 ALA A CA 1
ATOM 781 C C . ALA A 1 97 ? -0.941 5.833 6.590 1.00 85.75 97 ALA A C 1
ATOM 783 O O . ALA A 1 97 ? 0.160 6.362 6.442 1.00 85.75 97 ALA A O 1
ATOM 784 N N . ASP A 1 98 ? -1.100 4.527 6.813 1.00 85.31 98 ASP A N 1
ATOM 785 C CA . ASP A 1 98 ? -0.005 3.548 6.900 1.00 85.31 98 ASP A CA 1
ATOM 786 C C . ASP A 1 98 ? 0.567 3.143 5.522 1.00 85.31 98 ASP A C 1
ATOM 788 O O . ASP A 1 98 ? 1.424 2.273 5.420 1.00 85.31 98 ASP A O 1
ATOM 792 N N . GLY A 1 99 ? 0.086 3.745 4.426 1.00 83.81 99 GLY A N 1
ATOM 793 C CA . GLY A 1 99 ? 0.554 3.441 3.068 1.00 83.81 99 GLY A CA 1
ATOM 794 C C . GLY A 1 99 ? 0.075 2.093 2.520 1.00 83.81 99 GLY A C 1
ATOM 795 O O . GLY A 1 99 ? 0.578 1.631 1.499 1.00 83.81 99 GLY A O 1
ATOM 796 N N . ARG A 1 100 ? -0.910 1.453 3.162 1.00 82.56 100 ARG A N 1
ATOM 797 C CA . ARG A 1 100 ? -1.491 0.189 2.700 1.00 82.56 100 ARG A CA 1
ATOM 798 C C . ARG A 1 100 ? -2.631 0.435 1.724 1.00 82.56 100 ARG A C 1
ATOM 800 O O . ARG A 1 100 ? -3.578 1.168 2.006 1.00 82.56 100 ARG A O 1
ATOM 807 N N . GLU A 1 101 ? -2.601 -0.278 0.605 1.00 73.12 101 GLU A N 1
ATOM 808 C CA . GLU A 1 101 ? -3.658 -0.209 -0.412 1.00 73.12 101 GLU A CA 1
ATOM 809 C C . GLU A 1 101 ? -4.961 -0.893 0.028 1.00 73.12 101 GLU A C 1
ATOM 811 O O . GLU A 1 101 ? -6.053 -0.541 -0.436 1.00 73.12 101 GLU A O 1
ATOM 816 N N . HIS A 1 102 ? -4.871 -1.872 0.939 1.00 78.31 102 HIS A N 1
ATOM 817 C CA . HIS A 1 102 ? -6.004 -2.699 1.341 1.00 78.31 102 HIS A CA 1
ATOM 818 C C . HIS A 1 102 ? -6.194 -2.773 2.865 1.00 78.31 102 HIS A C 1
ATOM 820 O O . HIS A 1 102 ? -5.347 -3.332 3.563 1.00 78.31 102 HIS A O 1
ATOM 826 N N . PRO A 1 103 ? -7.352 -2.321 3.390 1.00 83.31 103 PRO A N 1
ATOM 827 C CA . PRO A 1 103 ? -7.652 -2.355 4.825 1.00 83.31 103 PRO A CA 1
ATOM 828 C C . PRO A 1 103 ? -7.843 -3.771 5.392 1.00 83.31 103 PRO A C 1
ATOM 830 O O . PRO A 1 103 ? -7.819 -3.938 6.605 1.00 83.31 103 PRO A O 1
ATOM 833 N N . VAL A 1 104 ? -7.986 -4.801 4.545 1.00 84.81 104 VAL A N 1
ATOM 834 C CA . VAL A 1 104 ? -8.055 -6.214 4.983 1.00 84.81 104 VAL A CA 1
ATOM 835 C C . VAL A 1 104 ? -6.825 -6.618 5.770 1.00 84.81 104 VAL A C 1
ATOM 837 O O . VAL A 1 104 ? -6.955 -7.322 6.760 1.00 84.81 104 VAL A O 1
ATOM 840 N N . ALA A 1 105 ? -5.639 -6.174 5.349 1.00 82.25 105 ALA A N 1
ATOM 841 C CA . ALA A 1 105 ? -4.395 -6.560 6.004 1.00 82.25 105 ALA A CA 1
ATOM 842 C C . ALA A 1 105 ? -4.373 -6.145 7.485 1.00 82.25 105 ALA A C 1
ATOM 844 O O . ALA A 1 105 ? -3.777 -6.839 8.301 1.00 82.25 105 ALA A O 1
ATOM 845 N N . LEU A 1 106 ? -5.067 -5.054 7.829 1.00 85.88 106 LEU A N 1
ATOM 846 C CA . LEU A 1 106 ? -5.221 -4.611 9.212 1.00 85.88 106 LEU A CA 1
ATOM 847 C C . LEU A 1 106 ? -6.142 -5.539 10.015 1.00 85.88 106 LEU A C 1
ATOM 849 O O . LEU A 1 106 ? -5.891 -5.777 11.183 1.00 85.88 106 LEU A O 1
ATOM 853 N N . LEU A 1 107 ? -7.181 -6.102 9.394 1.00 85.56 107 LEU A N 1
ATOM 854 C CA . LEU A 1 107 ? -8.132 -7.000 10.063 1.00 85.56 107 LEU A CA 1
ATOM 855 C C . LEU A 1 107 ? -7.566 -8.398 10.342 1.00 85.56 107 LEU A C 1
ATOM 857 O O . LEU A 1 107 ? -8.143 -9.147 11.120 1.00 85.56 107 LEU A O 1
ATOM 861 N N . LEU A 1 108 ? -6.479 -8.780 9.671 1.00 84.81 108 LEU A N 1
ATOM 862 C CA . LEU A 1 108 ? -5.873 -10.105 9.818 1.00 84.81 108 LEU A CA 1
ATOM 863 C C . LEU A 1 108 ? -4.846 -10.169 10.953 1.00 84.81 108 LEU A C 1
ATOM 865 O O . LEU A 1 108 ? -4.449 -11.264 11.344 1.00 84.81 108 LEU A O 1
ATOM 869 N N . SER A 1 109 ? -4.386 -9.023 11.463 1.00 84.44 109 SER A N 1
ATOM 870 C CA . SER A 1 109 ? -3.359 -8.974 12.501 1.00 84.44 109 SER A CA 1
ATOM 871 C C . SER A 1 109 ? -3.597 -7.816 13.473 1.00 84.44 109 SER A C 1
ATOM 873 O O . SER A 1 109 ? -3.528 -6.655 13.053 1.00 84.44 109 SER A O 1
ATOM 875 N N . PRO A 1 110 ? -3.775 -8.097 14.779 1.00 85.56 110 PRO A N 1
ATOM 876 C CA . PRO A 1 110 ? -3.994 -7.055 15.782 1.00 85.56 110 PRO A CA 1
ATOM 877 C C . PRO A 1 110 ? -2.798 -6.105 15.892 1.00 85.56 110 PRO A C 1
ATOM 879 O O . PRO A 1 110 ? -2.981 -4.897 16.015 1.00 85.56 110 PRO A O 1
ATOM 882 N N . ASN A 1 111 ? -1.572 -6.623 15.757 1.00 87.31 111 ASN A N 1
ATOM 883 C CA . ASN A 1 111 ? -0.357 -5.808 15.832 1.00 87.31 111 ASN A CA 1
ATOM 884 C C . ASN A 1 111 ? -0.275 -4.811 14.668 1.00 87.31 111 ASN A C 1
ATOM 886 O O . ASN A 1 111 ? 0.168 -3.677 14.850 1.00 87.31 111 ASN A O 1
ATOM 890 N N . LEU A 1 112 ? -0.711 -5.215 13.468 1.00 88.31 112 LEU A N 1
ATOM 891 C CA . LEU A 1 112 ? -0.739 -4.318 12.311 1.00 88.31 112 LEU A CA 1
ATOM 892 C C . LEU A 1 112 ? -1.801 -3.240 12.479 1.00 88.31 112 LEU A C 1
ATOM 894 O O . LEU A 1 112 ? -1.541 -2.079 12.173 1.00 88.31 112 LEU A O 1
ATOM 898 N N . LEU A 1 113 ? -2.979 -3.619 12.975 1.00 89.81 113 LEU A N 1
ATOM 899 C CA . LEU A 1 113 ? -4.051 -2.677 13.251 1.00 89.81 113 LEU A CA 1
ATOM 900 C C . LEU A 1 113 ? -3.624 -1.637 14.293 1.00 89.81 113 LEU A C 1
ATOM 902 O O . LEU A 1 113 ? -3.820 -0.446 14.059 1.00 89.81 113 LEU A O 1
ATOM 906 N N . GLU A 1 114 ? -3.007 -2.061 15.397 1.00 89.94 114 GLU A N 1
ATOM 907 C CA . GLU A 1 114 ? -2.488 -1.157 16.429 1.00 89.94 114 GLU A CA 1
ATOM 908 C C . GLU A 1 114 ? -1.438 -0.201 15.851 1.00 89.94 114 GLU A C 1
ATOM 910 O O . GLU A 1 114 ? -1.580 1.017 15.966 1.00 89.94 114 GLU A O 1
ATOM 915 N N . THR A 1 115 ? -0.416 -0.743 15.180 1.00 90.25 115 THR A N 1
ATOM 916 C CA . THR A 1 115 ? 0.689 0.055 14.625 1.00 90.25 115 THR A CA 1
ATOM 917 C C . THR A 1 115 ? 0.174 1.094 13.633 1.00 90.25 115 THR A C 1
ATOM 919 O O . THR A 1 115 ? 0.459 2.281 13.778 1.00 90.25 115 THR A O 1
ATOM 922 N N . ALA A 1 116 ? -0.665 0.674 12.682 1.00 90.62 116 ALA A N 1
ATOM 923 C CA . ALA A 1 116 ? -1.247 1.574 11.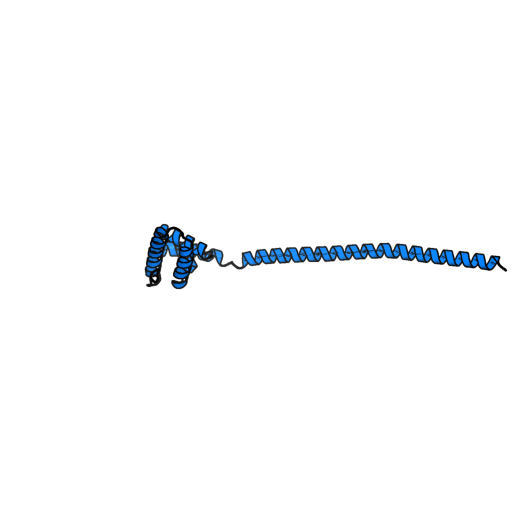696 1.00 90.62 116 ALA A CA 1
ATOM 924 C C . ALA A 1 116 ? -2.139 2.637 12.355 1.00 90.62 116 ALA A C 1
ATOM 926 O O . ALA A 1 116 ? -2.134 3.799 11.945 1.00 90.62 116 ALA A O 1
ATOM 927 N N . THR A 1 117 ? -2.892 2.261 13.396 1.00 90.94 117 THR A N 1
ATOM 928 C CA . THR A 1 117 ? -3.728 3.205 14.146 1.00 90.94 117 THR A CA 1
ATOM 929 C C . THR A 1 117 ? -2.873 4.242 14.867 1.00 90.94 117 THR A C 1
ATOM 931 O O . THR A 1 117 ? -3.223 5.419 14.824 1.00 90.94 117 THR A O 1
ATOM 934 N N . ARG A 1 118 ? -1.736 3.852 15.460 1.00 89.69 118 ARG A N 1
ATOM 935 C CA . ARG A 1 118 ? -0.777 4.777 16.092 1.00 89.69 118 ARG A CA 1
ATOM 936 C C . ARG A 1 118 ? -0.175 5.741 15.074 1.00 89.69 118 ARG A C 1
ATOM 938 O O . ARG A 1 118 ? -0.264 6.950 15.261 1.00 89.69 118 ARG A O 1
ATOM 945 N N . THR A 1 119 ? 0.307 5.235 13.942 1.00 89.19 119 THR A N 1
ATOM 946 C CA . THR A 1 119 ? 0.828 6.074 12.850 1.00 89.19 119 THR A CA 1
ATOM 947 C C . THR A 1 119 ? -0.224 7.042 12.305 1.00 89.19 119 THR A C 1
ATOM 949 O O . THR A 1 119 ? 0.074 8.195 11.993 1.00 89.19 119 THR A O 1
ATOM 952 N N . TRP A 1 120 ? -1.479 6.607 12.191 1.00 91.56 120 TRP A N 1
ATOM 953 C CA . TRP A 1 120 ? -2.580 7.488 11.811 1.00 91.56 120 TRP A CA 1
ATOM 954 C C . TRP A 1 120 ? -2.872 8.538 12.893 1.00 91.56 120 TRP A C 1
ATOM 956 O O . TRP A 1 120 ? -3.051 9.712 12.574 1.00 91.56 120 TRP A O 1
ATOM 966 N N . ALA A 1 121 ? -2.875 8.139 14.165 1.00 88.25 121 ALA A N 1
ATOM 967 C CA . ALA A 1 121 ? -3.154 8.985 15.320 1.00 88.25 121 ALA A CA 1
ATOM 968 C C . ALA A 1 121 ? -2.136 10.131 15.479 1.00 88.25 121 ALA A C 1
ATOM 970 O O . ALA A 1 121 ? -2.529 11.246 15.829 1.00 88.25 121 ALA A O 1
ATOM 971 N N . GLU A 1 122 ? -0.864 9.893 15.151 1.00 88.06 122 GLU A N 1
ATOM 972 C CA . GLU A 1 122 ? 0.193 10.917 15.107 1.00 88.06 122 GLU A CA 1
ATOM 973 C C . GLU A 1 122 ? -0.089 12.023 14.078 1.00 88.06 122 GLU A C 1
ATOM 975 O O . GLU A 1 122 ? 0.279 13.179 14.281 1.00 88.06 122 GLU A O 1
ATOM 980 N N . ARG A 1 123 ? -0.788 11.698 12.984 1.00 88.31 123 ARG A N 1
ATOM 981 C CA . ARG A 1 123 ? -1.108 12.643 11.899 1.00 88.31 123 ARG A CA 1
ATOM 982 C C . ARG A 1 123 ? -2.398 13.427 12.133 1.00 88.31 123 ARG A C 1
ATOM 984 O O . ARG A 1 123 ? -2.708 14.348 11.380 1.00 88.31 123 ARG A O 1
ATOM 991 N N . VAL A 1 124 ? -3.185 13.059 13.142 1.00 88.81 124 VAL A N 1
ATOM 992 C CA . VAL A 1 124 ? -4.476 13.686 13.437 1.00 88.81 124 VAL A CA 1
ATOM 993 C C . VAL A 1 124 ? -4.293 14.792 14.473 1.00 88.81 124 VAL A C 1
ATOM 995 O O . VAL A 1 124 ? -4.060 14.532 15.652 1.00 88.81 124 VAL A O 1
ATOM 998 N N . HIS A 1 125 ? -4.495 16.041 14.052 1.00 86.75 125 HIS A N 1
ATOM 999 C CA . HIS A 1 125 ? -4.404 17.209 14.939 1.00 86.75 125 HIS A CA 1
ATOM 1000 C C . HIS A 1 125 ? -5.555 17.305 15.958 1.00 86.75 125 HIS A C 1
ATOM 1002 O O . HIS A 1 125 ? -5.417 17.930 17.008 1.00 86.75 125 HIS A O 1
ATOM 1008 N N . VAL A 1 126 ? -6.704 16.680 15.679 1.00 89.31 126 VAL A N 1
ATOM 1009 C CA . VAL A 1 126 ? -7.897 16.766 16.535 1.00 89.31 126 VAL A CA 1
ATOM 1010 C C . VAL A 1 126 ? -7.871 15.674 17.610 1.00 89.31 126 VAL A C 1
ATOM 1012 O O . VAL A 1 126 ? -8.259 14.529 17.371 1.00 89.31 126 VAL A O 1
ATOM 1015 N N . VAL A 1 127 ? -7.469 16.044 18.830 1.00 86.81 127 VAL A N 1
ATOM 1016 C CA . VAL A 1 127 ? -7.279 15.116 19.966 1.00 86.81 127 VAL A CA 1
ATOM 1017 C C . VAL A 1 127 ? -8.540 14.311 20.306 1.00 86.81 127 VAL A C 1
ATOM 1019 O O . VAL A 1 127 ? -8.460 13.112 20.571 1.00 86.81 127 VAL A O 1
ATOM 1022 N N . GLN A 1 128 ? -9.721 14.938 20.296 1.00 88.62 128 GLN A N 1
ATOM 1023 C CA . GLN A 1 128 ? -10.980 14.245 20.606 1.00 88.62 128 GLN A CA 1
ATOM 1024 C C . GLN A 1 128 ? -11.315 13.170 19.565 1.00 88.62 128 GLN A C 1
ATOM 1026 O O . GLN A 1 128 ? -11.724 12.064 19.922 1.00 88.62 128 GLN A O 1
ATOM 1031 N N . PHE A 1 129 ? -11.095 13.479 18.286 1.00 87.38 129 PHE A N 1
ATOM 1032 C CA . PHE A 1 129 ? -11.317 12.542 17.191 1.00 87.38 129 PHE A CA 1
ATOM 1033 C C . PHE A 1 129 ? -10.344 11.365 17.274 1.00 87.38 129 PHE A C 1
ATOM 1035 O O . PHE A 1 129 ? -10.776 10.217 17.192 1.00 87.38 129 PHE A O 1
ATOM 1042 N N . ARG A 1 130 ? -9.065 11.640 17.563 1.00 89.44 130 ARG A N 1
ATOM 1043 C CA . ARG A 1 130 ? -8.042 10.617 17.818 1.00 89.44 130 ARG A CA 1
ATOM 1044 C C . ARG A 1 130 ? -8.460 9.657 18.930 1.00 89.44 130 ARG A C 1
ATOM 1046 O O . ARG A 1 130 ? -8.512 8.454 18.703 1.00 89.44 130 ARG A O 1
ATOM 1053 N N . LYS A 1 131 ? -8.855 10.178 20.099 1.00 89.06 131 LYS A N 1
ATOM 1054 C CA . LYS A 1 131 ? -9.308 9.358 21.239 1.00 89.06 131 LYS A CA 1
ATOM 1055 C C . LYS A 1 131 ? -10.555 8.529 20.916 1.00 89.06 131 LYS A C 1
ATOM 1057 O O . LYS A 1 131 ? -10.659 7.384 21.350 1.00 89.06 131 LYS A O 1
ATOM 1062 N N . SER A 1 132 ? -11.510 9.103 20.181 1.00 89.69 132 SER A N 1
ATOM 1063 C CA . SER A 1 132 ? -12.730 8.397 19.768 1.00 89.69 132 SER A CA 1
ATOM 1064 C C . SER A 1 132 ? -12.419 7.256 18.797 1.00 89.69 132 SER A C 1
ATOM 1066 O O . SER A 1 132 ? -12.877 6.132 18.994 1.00 89.69 132 SER A O 1
ATOM 1068 N N . ALA A 1 133 ? -11.589 7.522 17.787 1.00 88.75 133 ALA A N 1
ATOM 1069 C CA . ALA A 1 133 ? -11.155 6.527 16.817 1.00 88.75 133 ALA A CA 1
ATOM 1070 C C . ALA A 1 133 ? -10.306 5.422 17.458 1.00 88.75 133 ALA A C 1
ATOM 1072 O O . ALA A 1 133 ? -10.543 4.253 17.171 1.00 88.75 133 ALA A O 1
ATOM 1073 N N . TRP A 1 134 ? -9.398 5.769 18.380 1.00 90.44 134 TRP A N 1
ATOM 1074 C CA . TRP A 1 134 ? -8.608 4.799 19.144 1.00 90.44 134 TRP A CA 1
ATOM 1075 C C . TRP A 1 134 ? -9.502 3.835 19.920 1.00 90.44 134 TRP A C 1
ATOM 1077 O O . TRP A 1 134 ? -9.337 2.623 19.821 1.00 90.44 134 TRP A O 1
ATOM 1087 N N . ARG A 1 135 ? -10.507 4.355 20.641 1.00 90.25 135 ARG A N 1
ATOM 1088 C CA . ARG A 1 135 ? -11.474 3.512 21.360 1.00 90.25 135 ARG A CA 1
ATOM 1089 C C . ARG A 1 135 ? -12.246 2.592 20.424 1.00 90.25 135 ARG A C 1
ATOM 1091 O O . ARG A 1 135 ? -12.343 1.408 20.712 1.00 90.25 135 ARG A O 1
ATOM 1098 N N . ARG A 1 136 ? -12.762 3.114 19.307 1.00 89.50 136 ARG A N 1
ATOM 1099 C CA . ARG A 1 136 ? -13.522 2.311 18.333 1.00 89.50 136 ARG A CA 1
ATOM 1100 C C . ARG A 1 136 ? -12.676 1.202 17.712 1.00 89.50 136 ARG A C 1
ATOM 1102 O O . ARG A 1 136 ? -13.143 0.081 17.584 1.00 89.50 136 ARG A O 1
ATOM 1109 N N . LEU A 1 137 ? -11.436 1.502 17.336 1.00 90.50 137 LEU A N 1
ATOM 1110 C CA . LEU A 1 137 ? -10.542 0.518 16.725 1.00 90.50 137 LEU A CA 1
ATOM 1111 C C . LEU A 1 137 ? -9.993 -0.487 17.749 1.00 90.50 137 LEU A C 1
ATOM 1113 O O . LEU A 1 137 ? -9.796 -1.646 17.402 1.00 90.50 137 LEU A O 1
ATOM 1117 N N . SER A 1 138 ? -9.816 -0.075 19.006 1.00 90.50 138 SER A N 1
ATOM 1118 C CA . SER A 1 138 ? -9.477 -0.978 20.111 1.00 90.50 138 SER A CA 1
ATOM 1119 C C . SER A 1 138 ? -10.627 -1.941 20.425 1.00 90.50 138 SER A C 1
ATOM 1121 O O . SER A 1 138 ? -10.399 -3.141 20.554 1.00 90.50 138 SER A O 1
ATOM 1123 N N . ASP A 1 139 ? -11.868 -1.445 20.471 1.00 90.94 139 ASP A N 1
ATOM 1124 C CA . ASP A 1 139 ? -13.066 -2.277 20.646 1.00 90.94 139 ASP A CA 1
ATOM 1125 C C . ASP A 1 139 ? -13.231 -3.268 19.487 1.00 90.94 139 ASP A C 1
ATOM 1127 O O . ASP A 1 139 ? -13.408 -4.469 19.694 1.00 90.94 139 ASP A O 1
ATOM 1131 N N . LEU A 1 140 ? -13.036 -2.791 18.255 1.00 89.00 140 LEU A N 1
ATOM 1132 C CA . LEU A 1 140 ? -12.984 -3.635 17.069 1.00 89.00 140 LEU A CA 1
ATOM 1133 C C . LEU A 1 140 ? -11.905 -4.724 17.181 1.00 89.00 140 LEU A C 1
ATOM 1135 O O . LEU A 1 140 ? -12.189 -5.895 16.947 1.00 89.00 140 LEU A O 1
ATOM 1139 N N . SER A 1 141 ? -10.677 -4.362 17.558 1.00 89.19 141 SER A N 1
ATOM 1140 C CA . SER A 1 141 ? -9.586 -5.324 17.758 1.00 89.19 141 SER A CA 1
ATOM 1141 C C . SER A 1 141 ? -9.943 -6.366 18.818 1.00 89.19 141 SER A C 1
ATOM 1143 O O . SER A 1 141 ? -9.687 -7.556 18.631 1.00 89.19 141 SER A O 1
ATOM 1145 N N . SER A 1 142 ? -10.593 -5.940 19.904 1.00 89.56 142 SER A N 1
ATOM 1146 C CA . SER A 1 142 ? -11.064 -6.827 20.967 1.00 89.56 142 SER A CA 1
ATOM 1147 C C . SER A 1 142 ? -12.086 -7.838 20.445 1.00 89.56 142 SER A C 1
ATOM 1149 O O . SER A 1 142 ? -11.942 -9.035 20.684 1.00 89.56 142 SER A O 1
ATOM 1151 N N . ARG A 1 143 ? -13.060 -7.386 19.646 1.00 88.38 143 ARG A N 1
ATOM 1152 C CA . ARG A 1 143 ? -14.066 -8.257 19.014 1.00 88.38 143 ARG A CA 1
ATOM 1153 C C . ARG A 1 143 ? -13.457 -9.266 18.037 1.00 88.38 143 ARG A C 1
ATOM 1155 O O . ARG A 1 143 ? -13.940 -10.389 17.957 1.00 88.38 143 ARG A O 1
ATOM 1162 N N . LEU A 1 144 ? -12.425 -8.873 17.289 1.00 86.62 144 LEU A N 1
ATOM 1163 C CA . LEU A 1 144 ? -11.819 -9.710 16.245 1.00 86.62 144 LEU A CA 1
ATOM 1164 C C . LEU A 1 144 ? -10.758 -10.679 16.764 1.00 86.62 144 LEU A C 1
ATOM 1166 O O . LEU A 1 144 ? -10.631 -11.790 16.256 1.00 86.62 144 LEU A O 1
ATOM 1170 N N . HIS A 1 145 ? -9.968 -10.246 17.742 1.00 87.38 145 HIS A N 1
ATOM 1171 C CA . HIS A 1 145 ? -8.753 -10.942 18.163 1.00 87.38 145 HIS A CA 1
ATOM 1172 C C . HIS A 1 145 ? -8.728 -11.260 19.663 1.00 87.38 145 HIS A C 1
ATOM 1174 O O . HIS A 1 145 ? -7.735 -11.793 20.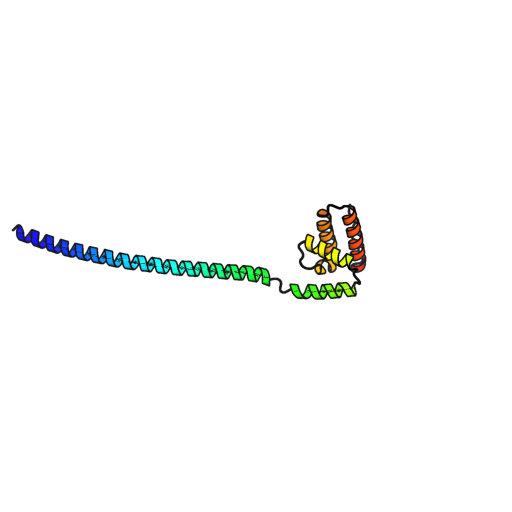154 1.00 87.38 145 HIS A O 1
ATOM 1180 N N . GLY A 1 146 ? -9.778 -10.909 20.412 1.00 86.38 146 GLY A N 1
ATOM 1181 C CA . GLY A 1 146 ? -9.829 -11.077 21.867 1.00 86.38 146 GLY A CA 1
ATOM 1182 C C . GLY A 1 146 ? -8.880 -10.149 22.635 1.00 86.38 146 GLY A C 1
ATOM 1183 O O . GLY A 1 146 ? -8.669 -10.345 23.831 1.00 86.38 146 GLY A O 1
ATOM 1184 N N . ARG A 1 147 ? -8.279 -9.152 21.966 1.00 85.69 147 ARG A N 1
ATOM 1185 C CA . ARG A 1 147 ? -7.393 -8.144 22.569 1.00 85.69 147 ARG A CA 1
ATOM 1186 C C . ARG A 1 147 ? -7.646 -6.753 21.999 1.00 85.69 147 ARG A C 1
ATOM 1188 O O . ARG A 1 147 ? -7.573 -6.550 20.787 1.00 85.69 147 ARG A O 1
ATOM 1195 N N . GLY A 1 148 ? -7.875 -5.797 22.895 1.00 83.38 148 GLY A N 1
ATOM 1196 C CA . GLY A 1 148 ? -7.845 -4.370 22.578 1.00 83.38 148 GLY A CA 1
ATOM 1197 C C . GLY A 1 148 ? -6.420 -3.817 22.531 1.00 83.38 148 GLY A C 1
ATOM 1198 O O . GLY A 1 148 ? -5.457 -4.498 22.890 1.00 83.38 148 GLY A O 1
ATOM 1199 N N . PHE A 1 149 ? -6.293 -2.565 22.101 1.00 84.38 149 PHE A N 1
ATOM 1200 C CA . PHE A 1 149 ? -5.013 -1.861 22.114 1.00 84.38 149 PHE A CA 1
ATOM 1201 C C . PHE A 1 149 ? -4.586 -1.518 23.544 1.00 84.38 149 PHE A C 1
ATOM 1203 O O . PHE A 1 149 ? -5.447 -1.216 24.381 1.00 84.38 149 PHE A O 1
ATOM 1210 N N . PRO A 1 150 ? -3.273 -1.480 23.822 1.00 79.75 150 PRO A N 1
ATOM 1211 C CA . PRO A 1 150 ? -2.761 -0.847 25.028 1.00 79.75 150 PRO A CA 1
ATOM 1212 C C . PRO A 1 150 ? -3.215 0.621 25.095 1.00 79.75 150 PRO A C 1
ATOM 1214 O O . PRO A 1 150 ? -3.497 1.259 24.074 1.00 79.75 150 PRO A O 1
ATOM 1217 N N . SER A 1 151 ? -3.344 1.152 26.312 1.00 72.62 151 SER A N 1
ATOM 1218 C CA . SER A 1 151 ? -3.741 2.545 26.529 1.00 72.62 151 SER A CA 1
ATOM 1219 C C . SER A 1 151 ? -2.790 3.497 25.801 1.00 72.62 151 SER A C 1
ATOM 1221 O O . SER A 1 151 ? -1.578 3.350 25.929 1.00 72.62 151 SER A O 1
ATOM 1223 N N . ASP A 1 152 ? -3.353 4.458 25.064 1.00 63.75 152 ASP A N 1
ATOM 1224 C CA . ASP A 1 152 ? -2.640 5.539 24.365 1.00 63.75 152 ASP A CA 1
ATOM 1225 C C . ASP A 1 152 ? -2.041 6.493 25.420 1.00 63.75 152 ASP A C 1
ATOM 1227 O O . ASP A 1 152 ? -2.698 7.450 25.841 1.00 63.75 152 ASP A O 1
ATOM 1231 N N . SER A 1 153 ? -0.875 6.123 25.962 1.00 52.00 153 SER A N 1
ATOM 1232 C CA . SER A 1 153 ? -0.094 6.872 26.959 1.00 52.00 153 SER A CA 1
ATOM 1233 C C . SER A 1 153 ? 0.811 7.898 26.297 1.00 52.00 153 SER A C 1
ATOM 1235 O O . SER A 1 153 ? 1.588 7.463 25.417 1.00 52.00 153 SER A O 1
#

Sequence (153 aa):
MTMLAEVQLSEKSRLFMQSMQKQVRDSHGSTQEILQQMALVAAALLALYGLLYLLGIVQLRRSNPVERLPRRLFSRLMVELELSWSERMLLRLVARADGREHPVALLLSPNLLETATRTWAERVHVVQFRKSAWRRLSDLSSRLHGRGFPSDS

pLDDT: mean 80.45, std 11.87, range [44.59, 94.81]